Protein AF-A0A8T7FRM8-F1 (afdb_monomer)

Structure (mmCIF, N/CA/C/O backbone):
data_AF-A0A8T7FRM8-F1
#
_entry.id   AF-A0A8T7FRM8-F1
#
loop_
_at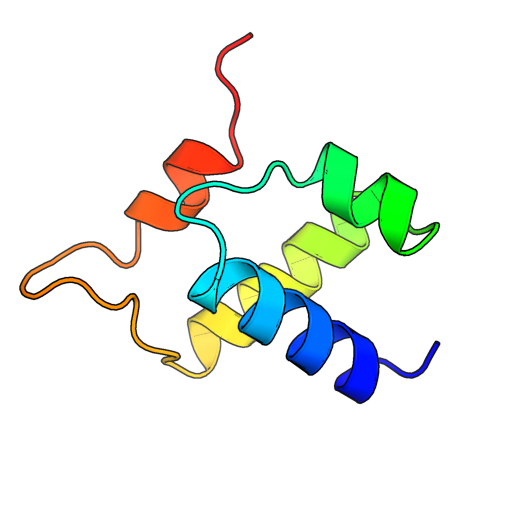om_site.group_PDB
_atom_site.id
_atom_site.type_symbol
_atom_site.label_atom_id
_atom_site.label_alt_id
_atom_site.label_comp_id
_atom_site.label_asym_id
_atom_site.label_entity_id
_atom_site.label_seq_id
_atom_site.pdbx_PDB_ins_code
_atom_site.Cartn_x
_atom_site.Cartn_y
_atom_si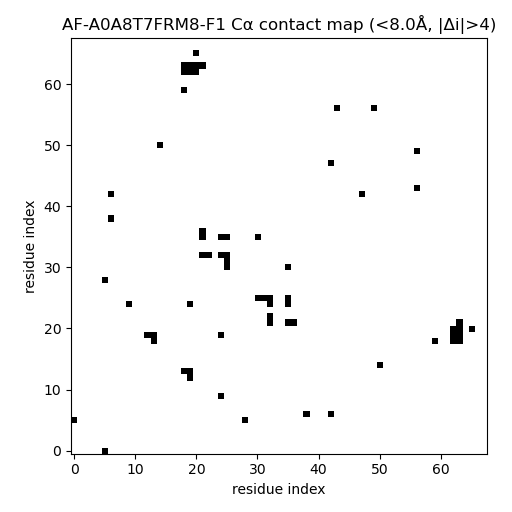te.Cartn_z
_atom_site.occupancy
_atom_site.B_iso_or_equiv
_atom_site.auth_seq_id
_atom_site.auth_comp_id
_atom_site.auth_asym_id
_atom_site.auth_atom_id
_atom_site.pdbx_PDB_model_num
ATOM 1 N N . MET A 1 1 ? -4.203 -9.363 11.111 1.00 64.75 1 MET A N 1
ATOM 2 C CA . MET A 1 1 ? -3.353 -9.481 9.902 1.00 64.75 1 MET A CA 1
ATOM 3 C C . MET A 1 1 ? -1.991 -8.849 10.159 1.00 64.75 1 MET A C 1
ATOM 5 O O . MET A 1 1 ? -1.945 -7.669 10.509 1.00 64.75 1 MET A O 1
ATOM 9 N N . ASN A 1 2 ? -0.899 -9.603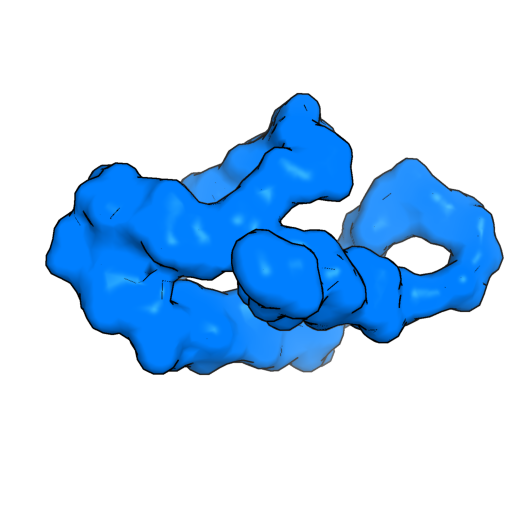 10.007 1.00 87.38 2 ASN A N 1
ATOM 10 C CA . ASN A 1 2 ? 0.453 -9.061 10.153 1.00 87.38 2 ASN A CA 1
ATOM 11 C C . ASN A 1 2 ? 0.731 -8.026 9.044 1.00 87.38 2 ASN A C 1
ATOM 13 O O . ASN A 1 2 ? 0.211 -8.112 7.928 1.00 87.38 2 ASN A O 1
ATOM 17 N N . ARG A 1 3 ? 1.533 -7.007 9.357 1.00 84.69 3 ARG A N 1
ATOM 18 C CA . ARG A 1 3 ? 1.888 -5.937 8.418 1.00 84.69 3 ARG A CA 1
ATOM 19 C C . ARG A 1 3 ? 2.648 -6.479 7.206 1.00 84.69 3 ARG A C 1
ATOM 21 O O . ARG A 1 3 ? 2.420 -5.995 6.102 1.00 84.69 3 ARG A O 1
ATOM 28 N N . ILE A 1 4 ? 3.523 -7.463 7.414 1.00 87.62 4 ILE A N 1
ATOM 29 C CA . ILE A 1 4 ? 4.337 -8.067 6.351 1.00 87.62 4 ILE A CA 1
ATOM 30 C C . ILE A 1 4 ? 3.442 -8.804 5.350 1.00 87.62 4 ILE A C 1
ATOM 32 O O . ILE A 1 4 ? 3.484 -8.484 4.164 1.00 87.62 4 ILE A O 1
ATOM 36 N N . ASP A 1 5 ? 2.557 -9.681 5.827 1.00 89.38 5 ASP A N 1
ATOM 37 C CA . ASP A 1 5 ? 1.617 -10.428 4.976 1.00 89.38 5 ASP A CA 1
ATOM 38 C C . ASP A 1 5 ? 0.766 -9.493 4.117 1.00 89.38 5 ASP A C 1
ATOM 40 O O . ASP A 1 5 ? 0.573 -9.716 2.923 1.00 89.38 5 ASP A O 1
ATOM 44 N N . ARG A 1 6 ? 0.306 -8.383 4.702 1.00 89.56 6 ARG A N 1
ATOM 45 C CA . ARG A 1 6 ? -0.468 -7.379 3.973 1.00 89.56 6 ARG A CA 1
ATOM 46 C C . ARG A 1 6 ? 0.353 -6.661 2.904 1.00 89.56 6 ARG A C 1
ATOM 48 O O . ARG A 1 6 ? -0.151 -6.442 1.806 1.00 89.56 6 ARG A O 1
ATOM 55 N N . LEU A 1 7 ? 1.596 -6.286 3.205 1.00 88.50 7 LEU A N 1
ATOM 56 C CA . LEU A 1 7 ? 2.490 -5.655 2.230 1.00 88.50 7 LEU A CA 1
ATOM 57 C C . LEU A 1 7 ? 2.760 -6.591 1.044 1.00 88.50 7 LEU A C 1
ATOM 59 O O . LEU A 1 7 ? 2.680 -6.147 -0.102 1.00 88.50 7 LEU A O 1
ATOM 63 N N . PHE A 1 8 ? 2.993 -7.880 1.307 1.00 88.81 8 PHE A N 1
ATOM 64 C CA . PHE A 1 8 ? 3.140 -8.901 0.268 1.00 88.81 8 PHE A CA 1
ATOM 65 C C . PHE A 1 8 ? 1.856 -9.098 -0.539 1.00 88.81 8 PHE A C 1
ATOM 67 O O . PHE A 1 8 ? 1.903 -9.103 -1.768 1.00 88.81 8 PHE A O 1
ATOM 74 N N . ALA A 1 9 ? 0.699 -9.191 0.117 1.00 89.62 9 ALA A N 1
ATOM 75 C CA . ALA A 1 9 ? -0.583 -9.348 -0.563 1.00 89.62 9 ALA A CA 1
ATOM 76 C C . ALA A 1 9 ? -0.901 -8.149 -1.472 1.00 89.62 9 ALA A C 1
ATOM 78 O O . ALA A 1 9 ? -1.328 -8.329 -2.616 1.00 89.62 9 ALA A O 1
ATOM 79 N N . ILE A 1 10 ? -0.642 -6.922 -1.003 1.00 87.38 10 ILE A N 1
ATOM 80 C CA . ILE A 1 10 ? -0.748 -5.712 -1.825 1.00 87.38 10 ILE A CA 1
ATOM 81 C C . ILE A 1 10 ? 0.195 -5.839 -3.023 1.00 87.38 10 ILE A C 1
ATOM 83 O O . ILE A 1 10 ? -0.272 -5.735 -4.154 1.00 87.38 10 ILE A O 1
ATOM 87 N N . LEU A 1 11 ? 1.478 -6.141 -2.807 1.00 85.94 11 LEU A N 1
ATOM 88 C CA . LEU A 1 11 ? 2.473 -6.275 -3.875 1.00 85.94 11 LEU A CA 1
ATOM 89 C C . LEU A 1 11 ? 2.057 -7.289 -4.954 1.00 85.94 11 LEU A C 1
ATOM 91 O O . LEU A 1 11 ? 2.102 -6.967 -6.141 1.00 85.94 11 LEU A O 1
ATOM 95 N N . LEU A 1 12 ? 1.603 -8.480 -4.561 1.00 86.88 12 LEU A N 1
ATOM 96 C CA . LEU A 1 12 ? 1.118 -9.509 -5.487 1.00 86.88 12 LEU A CA 1
ATOM 97 C C . LEU A 1 12 ? -0.110 -9.031 -6.268 1.00 86.88 12 LEU A C 1
ATOM 99 O O . LEU A 1 12 ? -0.188 -9.199 -7.487 1.00 86.88 12 LEU A O 1
ATOM 103 N N . THR A 1 13 ? -1.041 -8.354 -5.592 1.00 85.62 13 THR A N 1
ATOM 104 C CA . THR A 1 13 ? -2.222 -7.774 -6.246 1.00 85.62 13 THR A CA 1
ATOM 105 C C . THR A 1 13 ? -1.814 -6.732 -7.290 1.00 85.62 13 THR A C 1
ATOM 107 O O . THR A 1 13 ? -2.375 -6.705 -8.385 1.00 85.62 13 THR A O 1
ATOM 110 N N . LEU A 1 14 ? -0.810 -5.907 -6.986 1.00 81.00 14 LEU A N 1
ATOM 111 C CA . LEU A 1 14 ? -0.251 -4.913 -7.904 1.00 81.00 14 LEU A CA 1
ATOM 112 C C . LEU A 1 14 ? 0.506 -5.545 -9.087 1.00 81.00 14 LEU A C 1
ATOM 114 O O . LEU A 1 14 ? 0.510 -4.986 -10.183 1.00 81.00 14 LEU A O 1
ATOM 118 N N . GLN A 1 15 ? 1.139 -6.706 -8.904 1.00 82.00 15 GLN A N 1
ATOM 119 C CA . GLN A 1 15 ? 1.780 -7.438 -10.002 1.00 82.00 15 GLN A CA 1
ATOM 120 C C . GLN A 1 15 ? 0.760 -8.067 -10.956 1.00 82.00 15 GLN A C 1
ATOM 122 O O . GLN A 1 15 ? 0.990 -8.093 -12.167 1.00 82.00 15 GLN A O 1
ATOM 127 N N . HIS A 1 16 ? -0.355 -8.560 -10.416 1.00 82.50 16 HIS A N 1
ATOM 128 C CA . HIS A 1 16 ? -1.386 -9.247 -11.187 1.00 82.50 16 HIS A CA 1
ATOM 129 C C . HIS A 1 16 ? -2.366 -8.273 -11.864 1.00 82.50 16 HIS A C 1
ATOM 131 O O . HIS A 1 16 ? -2.776 -8.486 -13.005 1.00 82.50 16 HIS A O 1
ATOM 137 N N . LYS A 1 17 ? 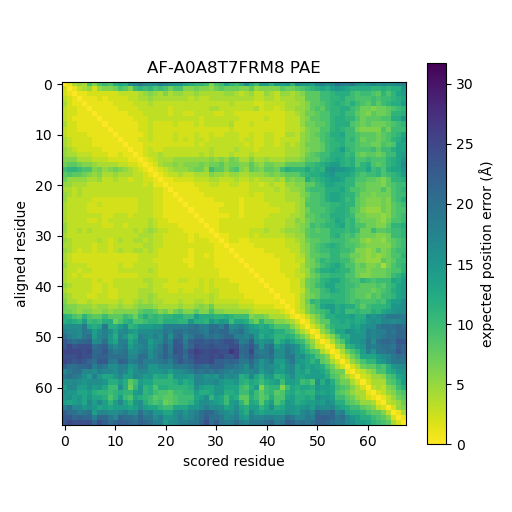-2.726 -7.166 -11.199 1.00 76.44 17 LYS A N 1
ATOM 138 C CA . LYS A 1 17 ? -3.706 -6.185 -11.689 1.00 76.44 17 LYS A CA 1
ATOM 139 C C . LYS A 1 17 ? -3.032 -4.869 -12.080 1.00 76.44 17 LYS A C 1
ATOM 141 O O . LYS A 1 17 ? -2.377 -4.220 -11.273 1.00 76.44 17 LYS A O 1
ATOM 146 N N . ARG A 1 18 ? -3.282 -4.400 -13.311 1.00 69.06 18 ARG A N 1
ATOM 147 C CA . ARG A 1 18 ? -2.751 -3.116 -13.828 1.00 69.06 18 ARG A CA 1
ATOM 148 C C . ARG A 1 18 ? -3.175 -1.887 -13.016 1.00 69.06 18 ARG A C 1
ATOM 150 O O . ARG A 1 18 ? -2.458 -0.888 -13.026 1.00 69.06 18 ARG A O 1
ATOM 157 N N . ARG A 1 19 ? -4.363 -1.913 -12.407 1.00 76.44 19 ARG A N 1
ATOM 158 C CA . ARG A 1 19 ? -4.921 -0.831 -11.585 1.00 76.44 19 ARG A CA 1
ATOM 159 C C . ARG A 1 19 ? -5.753 -1.438 -10.467 1.00 76.44 19 ARG A C 1
ATOM 161 O O . ARG A 1 19 ? -6.545 -2.341 -10.715 1.00 76.44 19 ARG A O 1
ATOM 168 N N . VAL A 1 20 ? -5.579 -0.917 -9.261 1.00 84.44 20 VAL A N 1
ATOM 169 C CA . VAL A 1 20 ? -6.318 -1.328 -8.066 1.00 84.44 20 VAL A CA 1
ATOM 170 C C . VAL A 1 20 ? -6.6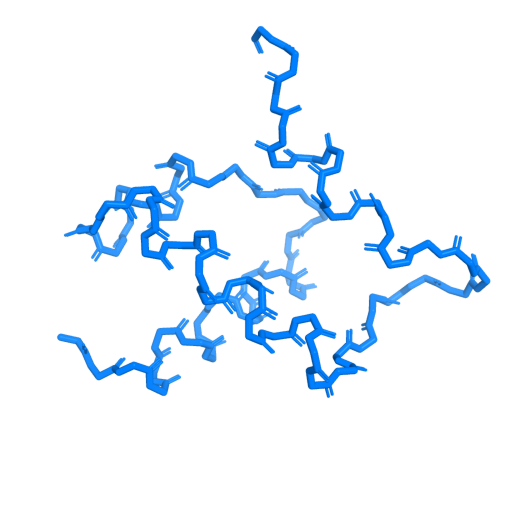73 -0.063 -7.296 1.00 84.44 20 VAL A C 1
ATOM 172 O O . VAL A 1 20 ? -5.827 0.821 -7.170 1.00 84.44 20 VAL A O 1
ATOM 175 N N . ARG A 1 21 ? -7.912 0.057 -6.808 1.00 85.19 21 ARG A N 1
ATOM 176 C CA . ARG A 1 21 ? -8.317 1.205 -5.987 1.00 85.19 21 ARG A CA 1
ATOM 177 C C . ARG A 1 21 ? -7.976 0.936 -4.522 1.00 85.19 21 ARG A C 1
ATOM 179 O O . ARG A 1 21 ? -8.180 -0.169 -4.024 1.00 85.19 21 ARG A O 1
ATOM 186 N N . ALA A 1 22 ? -7.552 1.968 -3.788 1.00 84.88 22 ALA A N 1
ATOM 187 C CA . ALA A 1 22 ? -7.325 1.856 -2.339 1.00 84.88 22 ALA A CA 1
ATOM 188 C C . ALA A 1 22 ? -8.580 1.431 -1.570 1.00 84.88 22 ALA A C 1
ATOM 190 O O . ALA A 1 22 ? -8.466 0.766 -0.550 1.00 84.88 22 ALA A O 1
ATOM 191 N N . GLN A 1 23 ? -9.763 1.828 -2.045 1.00 86.12 23 GLN A N 1
ATOM 192 C CA . GLN A 1 23 ? -11.047 1.454 -1.446 1.00 86.12 23 GLN A CA 1
ATOM 193 C C . GLN A 1 23 ? -11.294 -0.056 -1.523 1.00 86.12 23 GLN A C 1
ATOM 195 O O . GLN A 1 23 ? -11.808 -0.633 -0.572 1.00 86.12 23 GLN A O 1
ATOM 200 N N . ASP A 1 24 ? -10.901 -0.696 -2.624 1.00 89.25 24 ASP A N 1
ATOM 201 C CA . ASP A 1 24 ? -11.092 -2.136 -2.809 1.00 89.25 24 ASP A CA 1
ATOM 202 C C . ASP A 1 24 ? -10.150 -2.923 -1.905 1.00 89.25 24 ASP A C 1
ATOM 204 O O . ASP A 1 24 ? -10.587 -3.844 -1.227 1.00 89.25 24 ASP A O 1
ATOM 208 N N . LEU A 1 25 ? -8.887 -2.497 -1.802 1.00 88.88 25 LEU A N 1
ATOM 209 C CA . LEU A 1 25 ? -7.927 -3.102 -0.873 1.00 88.88 25 LEU A CA 1
ATOM 210 C C . LEU A 1 25 ? -8.327 -2.872 0.586 1.00 88.88 25 LEU A C 1
ATOM 212 O O . LEU A 1 25 ? -8.200 -3.772 1.406 1.00 88.88 25 LEU A O 1
ATOM 216 N N . ALA A 1 26 ? -8.830 -1.682 0.913 1.00 90.75 26 ALA A N 1
ATOM 217 C CA . ALA A 1 26 ? -9.333 -1.369 2.245 1.00 90.75 26 ALA A CA 1
ATOM 218 C C . ALA A 1 26 ? -10.494 -2.293 2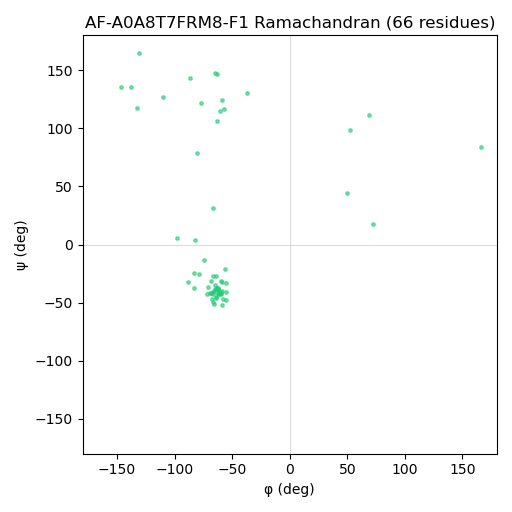.641 1.00 90.75 26 ALA A C 1
ATOM 220 O O . ALA A 1 26 ? -10.501 -2.800 3.756 1.00 90.75 26 ALA A O 1
ATOM 221 N N . ARG A 1 27 ? -11.428 -2.559 1.717 1.00 91.00 27 ARG A N 1
ATOM 222 C CA . ARG A 1 27 ? -12.520 -3.519 1.931 1.00 91.00 27 ARG A CA 1
ATOM 223 C C . ARG A 1 27 ? -12.016 -4.958 2.021 1.00 91.00 27 ARG A C 1
ATOM 225 O O . ARG A 1 27 ? -12.386 -5.656 2.948 1.00 91.00 27 ARG A O 1
ATOM 232 N N . GLN A 1 28 ? -11.147 -5.378 1.102 1.00 89.81 28 GLN A N 1
ATOM 233 C CA . GLN A 1 28 ? -10.618 -6.745 1.048 1.00 89.81 28 GLN A CA 1
ATOM 234 C C . GLN A 1 28 ? -9.818 -7.121 2.302 1.00 89.81 28 GLN A C 1
ATOM 236 O O . GLN A 1 28 ? -9.872 -8.260 2.745 1.00 89.81 28 GLN A O 1
ATOM 241 N N . PHE A 1 29 ? -9.051 -6.178 2.846 1.00 89.56 29 PHE A N 1
ATOM 242 C CA . PHE A 1 29 ? -8.244 -6.394 4.046 1.00 89.56 29 PHE A CA 1
ATOM 243 C C . PHE A 1 29 ? -8.920 -5.885 5.325 1.00 89.56 29 PHE A C 1
ATOM 245 O O . PHE A 1 29 ? -8.264 -5.881 6.362 1.00 89.56 29 PHE A O 1
ATOM 252 N N . GLU A 1 30 ? -10.172 -5.419 5.244 1.00 91.75 30 GLU A N 1
ATOM 253 C CA . GLU A 1 30 ? -10.964 -4.885 6.364 1.00 91.75 30 GLU A CA 1
ATOM 254 C C . GLU A 1 30 ? -10.220 -3.827 7.200 1.00 91.75 30 GLU A C 1
ATOM 256 O O . GLU A 1 30 ? -10.225 -3.816 8.429 1.00 91.75 30 GLU A O 1
ATOM 261 N N . ILE A 1 31 ? -9.543 -2.905 6.517 1.00 92.12 31 ILE A N 1
ATOM 262 C CA . ILE A 1 31 ? -8.749 -1.843 7.143 1.00 92.12 31 ILE A CA 1
ATOM 263 C C . ILE A 1 31 ? -9.064 -0.474 6.560 1.00 92.12 31 ILE A C 1
ATOM 265 O O . ILE A 1 31 ? -9.609 -0.317 5.471 1.00 92.12 31 ILE A O 1
ATOM 269 N N . SER A 1 32 ? -8.628 0.566 7.270 1.00 91.50 32 SER A N 1
ATOM 270 C CA . SER A 1 32 ? -8.768 1.933 6.783 1.00 91.50 32 SER A CA 1
ATOM 271 C C . SER A 1 32 ? -7.972 2.180 5.491 1.00 91.50 32 SER A C 1
ATOM 273 O O . SER A 1 32 ? -6.840 1.716 5.313 1.00 91.50 32 SER A O 1
ATOM 275 N N . ARG A 1 33 ? -8.512 3.046 4.622 1.00 91.44 33 ARG A N 1
ATOM 276 C CA . ARG A 1 33 ? -7.793 3.561 3.441 1.00 91.44 33 ARG A 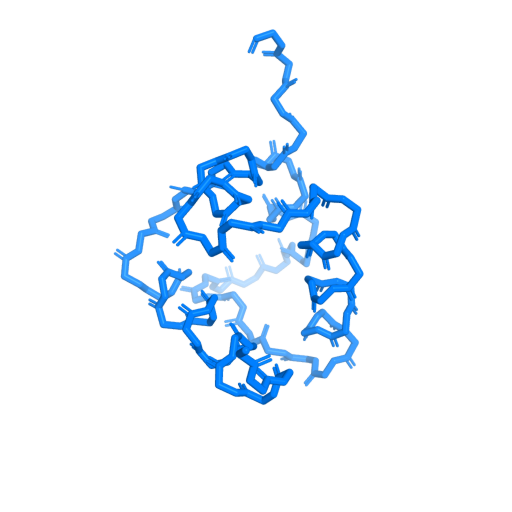CA 1
ATOM 277 C C . ARG A 1 33 ? -6.457 4.215 3.816 1.00 91.44 33 ARG A C 1
ATOM 279 O O . ARG A 1 33 ? -5.497 4.118 3.061 1.00 91.44 33 ARG A O 1
ATOM 286 N N . ARG A 1 34 ? -6.373 4.858 4.989 1.00 90.56 34 ARG A N 1
ATOM 287 C CA . ARG A 1 34 ? -5.144 5.494 5.498 1.00 90.56 34 ARG A CA 1
ATOM 288 C C . ARG A 1 34 ? -4.035 4.466 5.734 1.00 90.56 34 ARG A C 1
ATOM 290 O O . ARG A 1 34 ? -2.879 4.752 5.427 1.00 90.56 34 ARG A O 1
ATOM 297 N N . THR A 1 35 ? -4.384 3.274 6.216 1.00 91.81 35 THR A N 1
ATOM 298 C CA . THR A 1 35 ? -3.443 2.159 6.388 1.00 91.81 35 THR A CA 1
ATOM 299 C C . THR A 1 35 ? -2.905 1.694 5.035 1.00 91.81 35 THR A C 1
ATOM 301 O O . THR A 1 35 ? -1.691 1.604 4.873 1.00 91.81 35 THR A O 1
ATOM 304 N N . ILE A 1 36 ? -3.779 1.529 4.034 1.00 90.56 36 ILE A N 1
ATOM 305 C CA . ILE A 1 36 ? -3.370 1.202 2.656 1.00 90.56 36 ILE A CA 1
ATOM 306 C C . ILE A 1 36 ? -2.411 2.258 2.094 1.00 90.56 36 ILE A C 1
ATOM 308 O O . ILE A 1 36 ? -1.356 1.910 1.573 1.00 90.56 36 ILE A O 1
ATOM 312 N N . TYR A 1 37 ? -2.718 3.550 2.237 1.00 88.31 37 TYR A N 1
ATOM 313 C CA . TYR A 1 37 ? -1.825 4.616 1.763 1.00 88.31 37 TYR A CA 1
ATOM 314 C C . TYR A 1 37 ? -0.468 4.623 2.477 1.00 88.31 37 TYR A C 1
ATOM 316 O O . TYR A 1 37 ? 0.562 4.876 1.844 1.00 88.31 37 TYR A O 1
ATOM 324 N N . ARG A 1 38 ? -0.441 4.328 3.782 1.00 87.62 38 ARG A N 1
ATOM 325 C CA . ARG A 1 38 ? 0.802 4.237 4.560 1.00 87.62 38 ARG A CA 1
ATOM 326 C C . ARG A 1 38 ? 1.660 3.053 4.114 1.00 87.62 38 ARG A C 1
ATOM 328 O O . ARG A 1 38 ? 2.874 3.210 3.984 1.00 87.62 38 ARG A O 1
ATOM 335 N N . ASP A 1 39 ? 1.040 1.913 3.836 1.00 88.81 39 ASP A N 1
ATOM 336 C CA . ASP A 1 39 ? 1.717 0.714 3.340 1.00 88.81 39 ASP A CA 1
ATOM 337 C C . ASP A 1 39 ? 2.221 0.897 1.906 1.00 88.81 39 ASP A C 1
ATOM 339 O O . ASP A 1 39 ? 3.375 0.593 1.620 1.00 88.81 39 ASP A O 1
ATOM 343 N N . MET A 1 40 ? 1.431 1.521 1.033 1.00 84.25 40 MET A N 1
ATOM 344 C CA . MET A 1 40 ? 1.863 1.915 -0.315 1.00 84.25 40 MET A CA 1
ATOM 345 C C . MET A 1 40 ? 3.045 2.888 -0.275 1.00 84.25 40 MET A C 1
ATOM 347 O O . MET A 1 40 ? 3.996 2.752 -1.042 1.00 84.25 40 MET A O 1
ATOM 351 N N . SER A 1 41 ? 3.026 3.849 0.653 1.00 84.25 41 SER A N 1
ATOM 352 C CA . SER A 1 41 ? 4.151 4.766 0.865 1.00 84.25 41 SER A CA 1
ATOM 353 C C . SER A 1 41 ? 5.399 4.031 1.359 1.00 84.25 41 SER A C 1
ATOM 355 O O . SER A 1 41 ? 6.511 4.403 0.990 1.00 84.25 41 SER A O 1
ATOM 357 N N . ALA A 1 42 ? 5.233 2.987 2.178 1.00 86.50 42 ALA A N 1
ATOM 358 C CA . ALA A 1 42 ? 6.333 2.125 2.592 1.00 86.50 42 ALA A CA 1
ATOM 359 C C . ALA A 1 42 ? 6.898 1.337 1.400 1.00 86.50 42 ALA A C 1
ATOM 361 O O . ALA A 1 42 ? 8.097 1.420 1.165 1.00 86.50 42 ALA A O 1
ATOM 362 N N . LEU A 1 43 ? 6.056 0.681 0.596 1.00 82.31 43 LEU A N 1
ATOM 363 C CA . LEU A 1 43 ? 6.485 -0.053 -0.604 1.00 82.31 43 LEU A CA 1
ATOM 364 C C . LEU A 1 43 ? 7.201 0.850 -1.619 1.00 82.31 43 LEU A C 1
ATOM 366 O O . LEU A 1 43 ? 8.219 0.460 -2.183 1.00 82.31 43 LEU A O 1
ATOM 370 N N . ASN A 1 44 ? 6.723 2.082 -1.815 1.00 79.50 44 ASN A N 1
ATOM 371 C CA . ASN A 1 44 ? 7.355 3.037 -2.727 1.00 79.50 44 ASN A CA 1
ATOM 372 C C . ASN A 1 44 ? 8.765 3.446 -2.270 1.00 79.50 44 ASN A C 1
ATOM 374 O O . ASN A 1 44 ? 9.664 3.575 -3.095 1.00 79.50 44 ASN A O 1
ATOM 378 N N . ARG A 1 45 ? 8.981 3.618 -0.958 1.00 78.06 45 ARG A N 1
ATOM 379 C CA . ARG A 1 45 ? 10.317 3.915 -0.409 1.00 78.06 45 ARG A CA 1
ATOM 380 C C . ARG A 1 45 ? 11.301 2.759 -0.573 1.00 78.06 45 ARG A C 1
ATOM 382 O O . ARG A 1 45 ? 12.495 3.003 -0.644 1.00 78.06 45 ARG A O 1
ATOM 389 N N . TRP A 1 46 ? 10.807 1.526 -0.645 1.00 72.25 46 TRP A N 1
ATOM 390 C CA . TRP A 1 46 ? 11.624 0.320 -0.807 1.00 72.25 46 TRP A CA 1
ATOM 391 C C . TRP A 1 46 ? 12.026 0.056 -2.267 1.00 72.25 46 TRP A C 1
ATOM 393 O O . TRP A 1 46 ? 12.653 -0.955 -2.559 1.00 72.25 46 TRP A O 1
ATOM 403 N N . GLY A 1 47 ? 11.678 0.954 -3.196 1.00 63.66 47 GLY A N 1
ATOM 404 C CA . GLY A 1 47 ? 12.147 0.876 -4.579 1.00 63.66 47 GLY A CA 1
ATOM 405 C C . GLY A 1 47 ? 11.516 -0.249 -5.400 1.00 63.66 47 GLY A C 1
ATOM 406 O O . GLY A 1 47 ? 12.049 -0.587 -6.455 1.00 63.66 47 GLY A O 1
ATOM 407 N N . PHE A 1 48 ? 10.385 -0.820 -4.960 1.00 63.44 48 PHE A N 1
ATOM 408 C CA . PHE A 1 48 ? 9.704 -1.884 -5.703 1.00 63.44 48 PHE A CA 1
ATOM 409 C C . PHE A 1 48 ? 9.349 -1.410 -7.128 1.00 63.44 48 PHE A C 1
ATOM 411 O O . PHE A 1 48 ? 8.560 -0.471 -7.292 1.00 63.44 48 PHE A O 1
ATOM 418 N N . PRO A 1 49 ? 9.915 -2.033 -8.181 1.00 50.03 49 PRO A N 1
ATOM 419 C CA . PRO A 1 49 ? 9.825 -1.506 -9.531 1.00 50.03 49 PRO A CA 1
ATOM 420 C C . PRO A 1 49 ? 8.444 -1.777 -10.127 1.00 50.03 49 PRO A C 1
ATOM 422 O O . PRO A 1 49 ? 8.007 -2.915 -10.299 1.00 50.03 49 PRO A O 1
ATOM 425 N N . SER A 1 50 ? 7.762 -0.701 -10.520 1.00 53.03 50 SER A N 1
ATOM 426 C CA . SER A 1 50 ? 6.625 -0.787 -11.430 1.00 53.03 50 SER A CA 1
ATOM 427 C C . SER A 1 50 ? 7.090 -1.433 -12.736 1.00 53.03 50 SER A C 1
ATOM 429 O O . SER A 1 50 ? 8.016 -0.930 -13.369 1.00 53.03 50 SER A O 1
ATOM 431 N N . ARG A 1 51 ? 6.441 -2.519 -13.162 1.00 47.06 51 ARG A N 1
ATOM 432 C CA . ARG A 1 51 ? 6.816 -3.368 -14.310 1.00 47.06 51 ARG A CA 1
ATOM 433 C C . ARG A 1 51 ? 6.712 -2.697 -15.699 1.00 47.06 51 ARG A C 1
ATOM 435 O O . ARG A 1 51 ? 6.423 -3.362 -16.689 1.00 47.06 51 ARG A O 1
ATOM 442 N N . ARG A 1 52 ? 6.931 -1.385 -15.829 1.00 44.66 52 ARG A N 1
ATOM 443 C CA . ARG A 1 52 ? 7.042 -0.701 -17.125 1.00 44.66 52 ARG A CA 1
ATOM 444 C C . ARG A 1 52 ? 8.255 0.225 -17.173 1.00 44.66 52 ARG A C 1
ATOM 446 O O . ARG A 1 52 ? 8.359 1.195 -16.434 1.00 44.66 52 ARG A O 1
ATOM 453 N N . ARG A 1 53 ? 9.140 -0.129 -18.106 1.00 42.88 53 ARG A N 1
ATOM 454 C CA . ARG A 1 53 ? 10.304 0.596 -18.618 1.00 42.88 53 ARG A CA 1
ATOM 455 C C . ARG A 1 53 ? 10.034 2.109 -18.722 1.00 42.88 53 ARG A C 1
ATOM 457 O O . ARG A 1 53 ? 9.063 2.503 -19.362 1.00 42.88 53 ARG A O 1
ATOM 464 N N . ARG A 1 54 ? 10.965 2.898 -18.167 1.00 41.75 54 ARG A N 1
ATOM 465 C CA . ARG A 1 54 ? 11.117 4.370 -18.221 1.00 41.75 54 ARG A CA 1
ATOM 466 C C . ARG A 1 54 ? 10.047 5.188 -17.482 1.00 41.75 54 ARG A C 1
ATOM 468 O O . ARG A 1 54 ? 8.914 5.303 -17.922 1.00 41.75 54 ARG A O 1
ATOM 475 N N . ALA A 1 55 ? 10.498 5.821 -16.396 1.00 39.56 55 ALA A N 1
ATOM 476 C CA . ALA A 1 55 ? 9.915 6.990 -15.740 1.00 39.56 55 ALA A CA 1
ATOM 477 C C . ALA A 1 55 ? 8.424 6.893 -15.373 1.00 39.56 55 ALA A C 1
ATOM 479 O O . ALA A 1 55 ? 7.567 7.176 -16.201 1.00 39.56 55 ALA A O 1
ATOM 480 N N . ARG A 1 56 ? 8.120 6.563 -14.106 1.00 43.91 56 ARG A N 1
ATOM 481 C CA . ARG A 1 56 ? 6.976 7.077 -13.311 1.00 43.91 56 ARG A CA 1
ATOM 482 C C . ARG A 1 56 ? 6.779 6.220 -12.047 1.00 43.91 56 ARG A C 1
ATOM 484 O O . ARG A 1 56 ? 5.857 5.410 -11.986 1.00 43.91 56 ARG A O 1
ATOM 491 N N . ALA A 1 57 ? 7.524 6.501 -10.977 1.00 43.28 57 ALA A N 1
ATOM 492 C CA . ALA A 1 57 ? 7.046 6.174 -9.621 1.00 43.28 57 ALA A CA 1
ATOM 493 C C . ALA A 1 57 ? 5.668 6.837 -9.333 1.00 43.28 57 ALA A C 1
ATOM 495 O O . ALA A 1 57 ? 4.868 6.363 -8.533 1.00 43.28 57 ALA A O 1
ATOM 496 N N . LEU A 1 58 ? 5.332 7.894 -10.087 1.00 46.53 58 LEU A N 1
ATOM 497 C CA . LEU A 1 58 ? 4.082 8.659 -10.020 1.00 46.53 58 LEU A CA 1
ATOM 498 C C . LEU A 1 58 ? 2.828 7.982 -10.614 1.00 46.53 58 LEU A C 1
ATOM 500 O O . LEU A 1 58 ? 1.724 8.478 -10.388 1.00 46.53 58 LEU A O 1
ATOM 504 N N . ASN A 1 59 ? 2.931 6.891 -11.387 1.00 51.53 59 ASN A N 1
ATOM 505 C CA . ASN A 1 59 ? 1.743 6.360 -12.087 1.00 51.53 59 ASN A CA 1
ATOM 506 C C . ASN A 1 59 ? 0.811 5.538 -11.178 1.00 51.53 59 ASN A C 1
ATOM 508 O O . ASN A 1 59 ? -0.388 5.467 -11.442 1.00 51.53 59 ASN A O 1
ATOM 512 N N . TRP A 1 60 ? 1.340 4.960 -10.095 1.00 53.28 60 TRP A N 1
ATOM 513 C CA . TRP A 1 60 ? 0.546 4.236 -9.097 1.00 53.28 60 TRP A CA 1
ATOM 514 C C . TRP A 1 60 ? -0.358 5.177 -8.303 1.00 53.28 60 TRP A C 1
ATOM 516 O O . TRP A 1 60 ? -1.543 4.899 -8.139 1.00 53.28 60 TRP A O 1
ATOM 526 N N . TRP A 1 61 ? 0.154 6.348 -7.920 1.00 53.47 61 TRP A N 1
ATOM 527 C CA . TRP A 1 61 ? -0.643 7.377 -7.254 1.00 53.47 61 TRP A CA 1
ATOM 528 C C . TRP A 1 61 ? -1.818 7.841 -8.119 1.00 53.47 61 TRP A C 1
ATOM 530 O O . TRP A 1 61 ? -2.934 7.914 -7.621 1.00 53.47 61 TRP A O 1
ATOM 540 N N . ARG A 1 62 ? -1.619 8.024 -9.432 1.00 52.00 62 ARG A N 1
ATOM 541 C CA . ARG A 1 62 ? -2.689 8.439 -10.360 1.00 52.00 62 ARG A CA 1
ATOM 542 C C . ARG A 1 62 ? -3.837 7.432 -10.506 1.00 52.00 62 ARG A C 1
ATOM 544 O O . ARG A 1 62 ? -4.943 7.843 -10.834 1.00 52.00 62 ARG A O 1
ATOM 551 N N . GLY A 1 63 ? -3.589 6.136 -10.295 1.00 55.88 63 GLY A N 1
ATOM 552 C CA . GLY A 1 63 ? -4.637 5.103 -10.299 1.00 55.88 63 GLY A CA 1
ATOM 553 C C . GLY A 1 63 ? -5.374 4.966 -8.963 1.00 55.88 63 GLY A C 1
ATOM 554 O O . GLY A 1 63 ? -6.515 4.514 -8.938 1.00 55.88 63 GLY A O 1
ATOM 555 N N . PHE A 1 64 ? -4.728 5.370 -7.867 1.00 54.72 64 PHE A N 1
ATOM 556 C CA . PHE A 1 64 ? -5.279 5.331 -6.511 1.00 54.72 64 PHE A CA 1
ATOM 557 C C . PHE A 1 64 ? -6.057 6.603 -6.152 1.00 54.72 64 PHE A C 1
ATOM 559 O O . PHE A 1 64 ? -7.053 6.535 -5.432 1.00 54.72 64 PHE A O 1
ATOM 566 N N . THR A 1 65 ? -5.647 7.753 -6.690 1.00 53.06 65 THR A N 1
ATOM 567 C CA . THR A 1 65 ? -6.409 9.000 -6.646 1.00 53.06 65 THR A CA 1
ATOM 568 C C . THR A 1 65 ? -7.471 8.958 -7.747 1.00 53.06 65 THR A C 1
ATOM 570 O O . THR A 1 65 ? -7.271 9.518 -8.826 1.00 53.06 65 THR A O 1
ATOM 573 N N . SER A 1 66 ? -8.586 8.252 -7.539 1.00 44.47 66 SER A N 1
ATOM 574 C CA . SER A 1 66 ? -9.708 8.375 -8.478 1.00 44.47 66 SER A CA 1
ATOM 575 C C . SER A 1 66 ? -10.172 9.831 -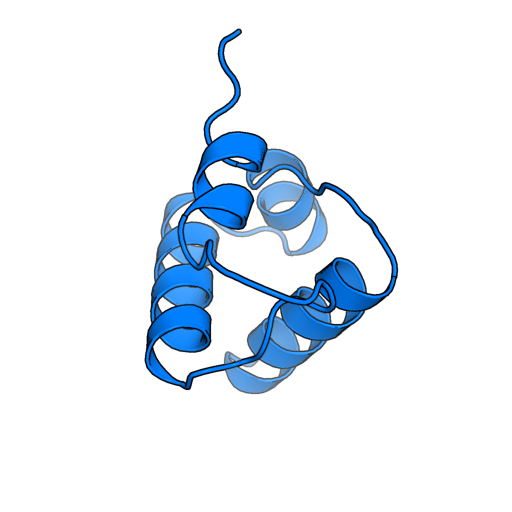8.486 1.00 44.47 6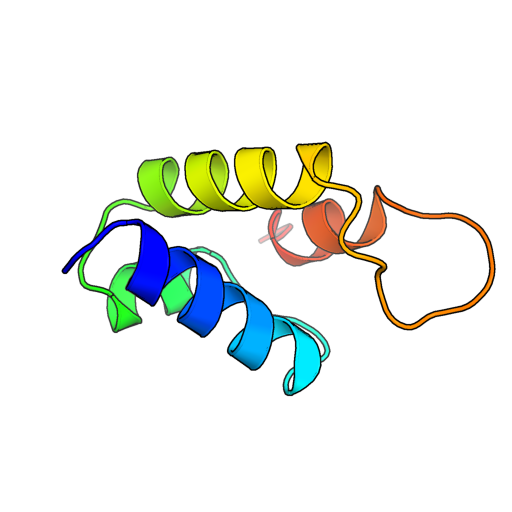6 SER A C 1
ATOM 577 O O . SER A 1 66 ? -10.646 10.350 -7.474 1.00 44.47 66 SER A O 1
ATOM 579 N N . ARG A 1 67 ? -10.014 10.497 -9.634 1.00 48.31 67 ARG A N 1
ATOM 580 C CA . ARG A 1 67 ? -10.933 11.555 -10.049 1.00 48.31 67 ARG A CA 1
ATOM 581 C C . ARG A 1 67 ? -12.289 10.880 -10.237 1.00 48.31 67 ARG A C 1
ATOM 583 O O . ARG A 1 67 ? -12.454 10.213 -11.251 1.00 48.31 67 ARG A O 1
ATOM 590 N N . ARG A 1 68 ? -13.196 11.133 -9.289 1.00 35.69 68 ARG A N 1
ATOM 591 C CA . ARG A 1 68 ? -14.616 10.745 -9.299 1.00 35.69 68 ARG A CA 1
ATOM 592 C C . ARG A 1 68 ? -14.890 9.241 -9.432 1.00 35.69 68 ARG A C 1
ATOM 594 O O . ARG A 1 68 ? -13.959 8.458 -9.733 1.00 35.69 68 ARG A O 1
#

Sequence (68 aa):
MNRIDRLFAILLTLQHKRRVRAQDLARQFEISRRTIYRDMSALNRWGFPSRRRRARALNWWRGFTSRR

Solvent-accessible surface area (backbone atoms only — not comparable to full-atom values): 4275 Å² total; per-residue (Å²): 133,60,71,65,63,49,52,52,52,51,52,53,49,56,74,75,37,98,69,66,47,47,67,56,52,16,59,75,67,74,46,57,52,67,56,50,53,53,50,51,53,50,47,58,75,69,63,68,76,70,97,61,88,76,90,63,89,64,56,61,55,61,50,45,55,65,82,119

Radius of gyration: 11.6 Å; Cα contacts (8 Å, |Δi|>4): 33; chains: 1; bounding box: 27×22×29 Å

pLDDT: mean 73.78, std 18.14, range [35.69, 92.12]

Secondary structure (DSSP, 8-state):
--HHHHHHHHHHHHHH-S---HHHHHHHTT--HHHHHHHHHHHHHTTPPPSSSSS-TTHHHHHHS---

Nearest PDB structures (foldseek):
  2cfx-assembly1_C  TM=7.781E-01  e=7.170E-01  Bacillus subtilis
  4hx8-assembly1_B  TM=7.048E-01  e=8.188E-01  Bacillus subtilis subsp. subtilis str. 168
  5duk-assembly1_B  TM=7.028E-01  e=1.393E+00  Thermoplasmatales archaeon SCGC AB-539-N05
  3r60-assembly1_B  TM=7.113E-01  e=3.091E+00  Bacillus subtilis
  2w25-assembly1_B  TM=6.531E-01  e=2.893E+00  Mycobacterium tuberculosis H37Rv

Foldseek 3Di:
DDLVVLLVVVVVCVVVDVADELVVSCVVVVHDSVSVVVSLVVCLVVVPDDPDPDDDPPPRVVRHPDPD

Mean predicted aligned error: 8.06 Å